Protein AF-A0ABD5DW85-F1 (afdb_monomer_lite)

Radius of gyration: 13.87 Å; chains: 1; bounding box: 32×20×38 Å

Sequence (88 aa):
QTACWSYLIRYAIEEIPGMTAGFAANYLTATMVCFFIGRFTGTWLIRRFAPHNVLAIYAFIAMLLCVLSAFSGGHVGLLALTLCSAFM

InterPro domains:
  IPR036259 MFS transporter superfamily [G3DSA:1.20.1250.20] (1-88)
  IPR036259 MFS transporter superfamily [SSF103473] (4-86)
  IPR050375 Major Facilitator Superfamily TsgA-like [PTHR43702] (1-88)

Secondary structure (DSSP, 8-state):
-HHHHHHHHHHHHHHSTT--HHHHHHHHHHHHHHHHHHHHHHHHHHHHS-HHHHHHHHHHHHHHHHHHHHHH-HHHHHHHHHHHTTT-

Structure (mmCIF, N/CA/C/O backbone):
data_AF-A0ABD5DW85-F1
#
_entry.id   AF-A0ABD5DW85-F1
#
loop_
_atom_site.group_PDB
_atom_site.id
_atom_site.type_symbol
_atom_site.label_atom_id
_atom_site.label_alt_id
_atom_site.label_comp_id
_atom_site.label_asym_id
_atom_site.label_entity_id
_atom_site.label_seq_id
_atom_site.pdbx_PDB_ins_code
_atom_site.Cartn_x
_atom_site.Cartn_y
_atom_site.Cartn_z
_atom_site.occupancy
_atom_site.B_iso_or_equiv
_atom_site.auth_seq_id
_atom_site.auth_comp_id
_atom_site.auth_asym_id
_atom_site.auth_atom_id
_atom_site.pdbx_PDB_model_num
ATOM 1 N N . GLN A 1 1 ? 2.000 -8.614 4.859 1.00 63.09 1 GLN A N 1
ATOM 2 C CA . GLN A 1 1 ? 3.146 -7.676 4.873 1.00 63.09 1 GLN A CA 1
ATOM 3 C C . GLN A 1 1 ? 4.423 -8.283 4.282 1.00 63.09 1 GLN A C 1
ATOM 5 O O . GLN A 1 1 ? 4.853 -7.804 3.242 1.00 63.09 1 GLN A O 1
ATOM 10 N N . THR A 1 2 ? 4.991 -9.361 4.847 1.00 77.44 2 THR A N 1
ATOM 11 C CA . THR A 1 2 ? 6.224 -10.002 4.326 1.00 77.44 2 THR A CA 1
ATOM 12 C C . THR A 1 2 ? 6.114 -10.431 2.863 1.00 77.44 2 THR A C 1
ATOM 14 O O . THR A 1 2 ? 6.955 -10.048 2.064 1.00 77.44 2 THR A O 1
ATOM 17 N N . ALA A 1 3 ? 5.042 -11.133 2.482 1.00 80.56 3 ALA A N 1
ATOM 18 C CA . ALA A 1 3 ? 4.835 -11.547 1.092 1.00 80.56 3 ALA A CA 1
ATOM 19 C C . ALA A 1 3 ? 4.772 -10.354 0.115 1.00 80.56 3 ALA A C 1
ATOM 21 O O . ALA A 1 3 ? 5.483 -10.348 -0.884 1.00 80.56 3 ALA A O 1
ATOM 22 N N . CYS A 1 4 ? 3.985 -9.316 0.423 1.00 78.38 4 CYS A N 1
ATOM 23 C CA . CYS A 1 4 ? 3.855 -8.134 -0.435 1.00 78.38 4 CYS A CA 1
ATOM 24 C C . CYS A 1 4 ? 5.203 -7.438 -0.653 1.00 78.38 4 CYS A C 1
ATOM 26 O O . CYS A 1 4 ? 5.542 -7.109 -1.783 1.00 78.38 4 CYS A O 1
ATOM 28 N N . TRP A 1 5 ? 5.999 -7.259 0.403 1.00 81.12 5 TRP A N 1
ATOM 29 C CA . TRP A 1 5 ? 7.300 -6.594 0.300 1.00 81.12 5 TRP A CA 1
ATOM 30 C C . TRP A 1 5 ? 8.347 -7.453 -0.403 1.00 81.12 5 TRP A C 1
ATOM 32 O O . TRP A 1 5 ? 9.108 -6.937 -1.218 1.00 81.12 5 TRP A O 1
ATOM 42 N N . SER A 1 6 ? 8.355 -8.764 -0.148 1.00 82.75 6 SER A N 1
ATOM 43 C CA . SER A 1 6 ? 9.252 -9.697 -0.836 1.00 82.75 6 SER A CA 1
ATOM 44 C C . SER A 1 6 ? 8.976 -9.767 -2.339 1.00 82.75 6 SER A C 1
ATOM 46 O O . SER A 1 6 ? 9.915 -9.889 -3.124 1.00 82.75 6 SER A O 1
ATOM 48 N N . TYR A 1 7 ? 7.709 -9.672 -2.753 1.00 82.88 7 TYR A N 1
ATOM 49 C CA . TYR A 1 7 ? 7.331 -9.742 -4.165 1.00 82.88 7 TYR A CA 1
ATOM 50 C C . TYR A 1 7 ? 7.303 -8.388 -4.880 1.00 82.88 7 TYR A C 1
ATOM 52 O O . TYR A 1 7 ? 7.382 -8.384 -6.100 1.00 82.88 7 TYR A O 1
ATOM 60 N N . LEU A 1 8 ? 7.272 -7.250 -4.179 1.00 83.44 8 LEU A N 1
ATOM 61 C CA . LEU A 1 8 ? 7.162 -5.923 -4.805 1.00 83.44 8 LEU A CA 1
ATOM 62 C C . LEU A 1 8 ? 8.295 -5.622 -5.790 1.00 83.44 8 LEU A C 1
ATOM 64 O O . LEU A 1 8 ? 8.033 -5.155 -6.892 1.00 83.44 8 LEU A O 1
ATOM 68 N N . ILE A 1 9 ? 9.549 -5.901 -5.419 1.00 83.12 9 ILE A N 1
ATOM 69 C CA . ILE A 1 9 ? 10.696 -5.654 -6.311 1.00 83.12 9 ILE A CA 1
ATOM 70 C C . ILE A 1 9 ? 10.653 -6.597 -7.519 1.00 83.12 9 ILE A C 1
ATOM 72 O O . ILE A 1 9 ? 10.953 -6.178 -8.632 1.00 83.12 9 ILE A O 1
ATOM 76 N N . ARG A 1 10 ? 10.254 -7.858 -7.313 1.00 83.88 10 ARG A N 1
ATOM 77 C CA . ARG A 1 10 ? 10.131 -8.843 -8.399 1.00 83.88 10 ARG A CA 1
ATOM 78 C C . ARG A 1 10 ? 9.034 -8.432 -9.377 1.00 83.88 10 ARG A C 1
ATOM 80 O O . ARG A 1 10 ? 9.301 -8.332 -10.565 1.00 83.88 10 ARG A O 1
ATOM 87 N N . TYR A 1 11 ? 7.866 -8.078 -8.848 1.00 82.25 11 TYR A N 1
ATOM 88 C CA . TYR A 1 11 ? 6.739 -7.546 -9.604 1.00 82.25 11 TYR A CA 1
ATOM 89 C C . TYR A 1 11 ? 7.138 -6.286 -10.384 1.00 82.25 11 TYR A C 1
ATOM 91 O O . TYR A 1 11 ? 6.890 -6.190 -11.574 1.00 82.25 11 TYR A O 1
ATOM 99 N N . ALA A 1 12 ? 7.833 -5.339 -9.749 1.00 83.00 12 ALA A N 1
ATOM 100 C CA . ALA A 1 12 ? 8.320 -4.127 -10.405 1.00 83.00 12 ALA A CA 1
ATOM 101 C C . ALA A 1 12 ? 9.232 -4.410 -11.611 1.00 83.00 12 ALA A C 1
ATOM 103 O O . ALA A 1 12 ? 9.127 -3.722 -12.619 1.00 83.00 12 ALA A O 1
ATOM 104 N N . ILE A 1 13 ? 10.139 -5.383 -11.499 1.00 83.31 13 ILE A N 1
ATOM 105 C CA . ILE A 1 13 ? 11.110 -5.716 -12.554 1.00 83.31 13 ILE A CA 1
ATOM 106 C C . ILE A 1 13 ? 10.458 -6.511 -13.690 1.00 83.31 13 ILE A C 1
ATOM 108 O O . ILE A 1 13 ? 10.793 -6.300 -14.851 1.00 83.31 13 ILE A O 1
ATOM 112 N N . GLU A 1 14 ? 9.559 -7.434 -13.357 1.00 82.31 14 GLU A N 1
ATOM 113 C CA . GLU A 1 14 ? 8.917 -8.330 -14.325 1.00 82.31 14 GLU A CA 1
ATOM 114 C C . GLU A 1 14 ? 7.809 -7.624 -15.113 1.00 82.31 14 GLU A C 1
ATOM 116 O O . GLU A 1 14 ? 7.670 -7.822 -16.316 1.00 82.31 14 GLU A O 1
ATOM 121 N N . GLU A 1 15 ? 7.076 -6.734 -14.448 1.00 79.12 15 GLU A N 1
ATOM 122 C CA . GLU A 1 15 ? 5.884 -6.102 -15.002 1.00 79.12 15 GLU A CA 1
ATOM 123 C C . GLU A 1 15 ? 6.178 -4.776 -15.734 1.00 79.12 15 GLU A C 1
ATOM 125 O O . GLU A 1 15 ? 5.387 -4.326 -16.566 1.00 79.12 15 GLU A O 1
ATOM 130 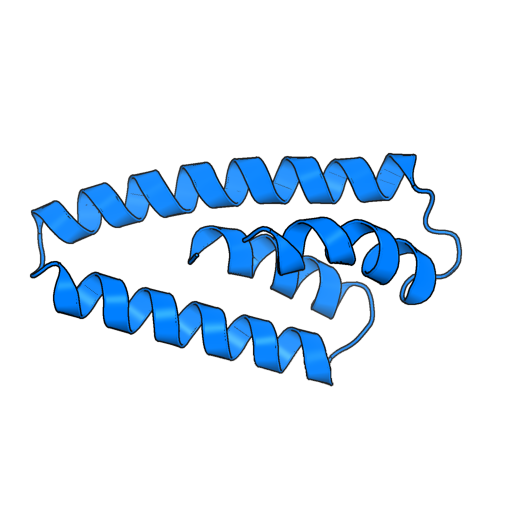N N . ILE A 1 16 ? 7.308 -4.116 -15.438 1.00 77.94 16 ILE A N 1
ATOM 131 C CA . ILE A 1 16 ? 7.696 -2.834 -16.048 1.00 77.94 16 ILE A CA 1
ATOM 132 C C . ILE A 1 16 ? 9.014 -3.012 -16.823 1.00 77.94 16 ILE A C 1
ATOM 134 O O . ILE A 1 16 ? 10.088 -3.096 -16.215 1.00 77.94 16 ILE A O 1
ATOM 138 N N . PRO A 1 17 ? 8.982 -3.017 -18.169 1.00 73.75 17 PRO A N 1
ATOM 139 C CA . PRO A 1 17 ? 10.185 -3.193 -18.973 1.00 73.75 17 PRO A CA 1
ATOM 140 C C . PRO A 1 17 ? 11.150 -2.015 -18.776 1.00 73.75 17 PRO A C 1
ATOM 142 O O . PRO A 1 17 ? 10.792 -0.856 -18.972 1.00 73.75 17 PRO A O 1
ATOM 145 N N . GLY A 1 18 ? 12.394 -2.314 -18.385 1.00 74.06 18 GLY A N 1
ATOM 146 C CA . GLY A 1 18 ? 13.436 -1.312 -18.114 1.00 74.06 18 GLY A CA 1
ATOM 147 C C . GLY A 1 18 ? 13.499 -0.813 -16.664 1.00 74.06 18 GLY A C 1
ATOM 148 O O . GLY A 1 18 ? 14.331 0.037 -16.344 1.00 74.06 18 GLY A O 1
ATOM 149 N N . MET A 1 19 ? 12.664 -1.348 -15.769 1.00 78.25 19 MET A N 1
ATOM 150 C CA . MET A 1 19 ? 12.699 -1.029 -14.343 1.00 78.25 19 MET A CA 1
ATOM 151 C C . MET A 1 19 ? 13.971 -1.586 -13.688 1.00 78.25 19 MET A C 1
ATOM 153 O O . MET A 1 19 ? 14.237 -2.787 -13.715 1.00 78.25 19 MET A O 1
ATOM 157 N N . THR A 1 20 ? 14.761 -0.720 -13.055 1.00 84.00 20 THR A N 1
ATOM 158 C CA . THR A 1 20 ? 15.946 -1.147 -12.298 1.00 84.00 20 THR A CA 1
ATOM 159 C C . THR A 1 20 ? 15.584 -1.479 -10.853 1.00 84.00 20 THR A C 1
ATOM 161 O O . THR A 1 20 ? 14.693 -0.863 -10.263 1.00 84.00 20 THR A O 1
ATOM 164 N N . ALA A 1 21 ? 16.328 -2.401 -10.235 1.00 78.75 21 ALA A N 1
ATOM 165 C CA . ALA A 1 21 ? 16.157 -2.727 -8.817 1.00 78.75 21 ALA A CA 1
ATOM 166 C C . ALA A 1 21 ? 16.309 -1.491 -7.904 1.00 78.75 21 ALA A C 1
ATOM 168 O O . ALA A 1 21 ? 15.600 -1.369 -6.907 1.00 78.75 21 ALA A O 1
ATOM 169 N N . GLY A 1 22 ? 17.182 -0.545 -8.275 1.00 82.44 22 GLY A N 1
ATOM 170 C CA . GLY A 1 22 ? 17.352 0.719 -7.553 1.00 82.44 22 GLY A CA 1
ATOM 171 C C . GLY A 1 22 ? 16.103 1.602 -7.591 1.00 82.44 22 GLY A C 1
ATOM 172 O O . GLY A 1 22 ? 15.703 2.145 -6.566 1.00 82.44 22 GLY A O 1
ATOM 173 N N . PHE A 1 23 ? 15.429 1.701 -8.741 1.00 81.81 23 PHE A N 1
ATOM 174 C CA . PHE A 1 23 ? 14.176 2.453 -8.837 1.00 81.81 23 PHE A CA 1
ATOM 175 C C . PHE A 1 23 ? 13.011 1.725 -8.148 1.00 81.81 23 PHE A C 1
ATOM 177 O O . PHE A 1 23 ? 12.201 2.358 -7.473 1.00 81.81 23 PHE A O 1
ATOM 184 N N . ALA A 1 24 ? 12.963 0.391 -8.220 1.00 82.19 24 ALA A N 1
ATOM 185 C CA . ALA A 1 24 ? 11.995 -0.417 -7.474 1.00 82.19 24 ALA A CA 1
ATOM 186 C C . ALA A 1 24 ? 12.140 -0.254 -5.946 1.00 82.19 24 ALA A C 1
ATOM 188 O O . ALA A 1 24 ? 11.139 -0.248 -5.226 1.00 82.19 24 ALA A O 1
ATOM 189 N N . ALA A 1 25 ? 13.360 -0.042 -5.438 1.00 85.50 25 ALA A N 1
ATOM 190 C CA . ALA A 1 25 ? 13.592 0.239 -4.021 1.00 85.50 25 ALA A CA 1
ATOM 191 C C . ALA A 1 25 ? 12.919 1.545 -3.554 1.00 85.50 25 ALA A C 1
ATOM 193 O O . ALA A 1 25 ? 12.455 1.612 -2.417 1.00 85.50 25 ALA A O 1
ATOM 194 N N . ASN A 1 26 ? 12.770 2.552 -4.425 1.00 87.25 26 ASN A N 1
ATOM 195 C CA . ASN A 1 26 ? 12.019 3.768 -4.087 1.00 87.25 26 ASN A CA 1
ATOM 196 C C . ASN A 1 26 ? 10.536 3.471 -3.825 1.00 87.25 26 ASN A C 1
ATOM 198 O O . ASN A 1 26 ? 9.954 4.038 -2.901 1.00 87.25 26 ASN A O 1
ATOM 202 N N . TYR A 1 27 ? 9.932 2.544 -4.577 1.00 84.94 27 TYR A N 1
ATOM 203 C CA . TYR A 1 27 ? 8.563 2.089 -4.311 1.00 84.94 27 TYR A CA 1
ATOM 204 C C . TYR A 1 27 ? 8.469 1.318 -2.999 1.00 84.94 27 TYR A C 1
ATOM 206 O O . TYR A 1 27 ? 7.497 1.483 -2.265 1.00 84.94 27 TYR A O 1
ATOM 214 N 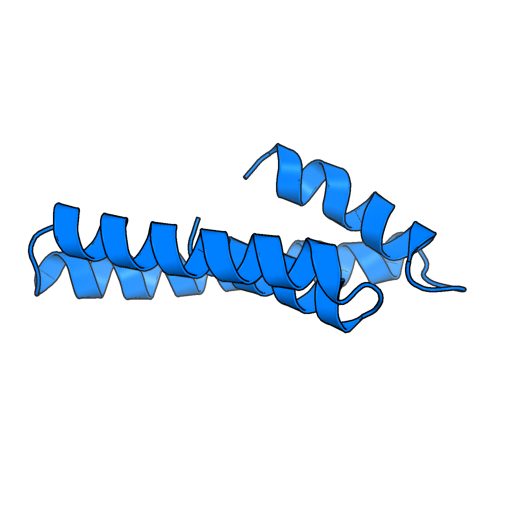N . LEU A 1 28 ? 9.490 0.526 -2.664 1.00 85.62 28 LEU A N 1
ATOM 215 C CA . LEU A 1 28 ? 9.553 -0.145 -1.370 1.00 85.62 28 LEU A CA 1
ATOM 216 C C . LEU A 1 28 ? 9.605 0.877 -0.221 1.00 85.62 28 LEU A C 1
ATOM 218 O O . LEU A 1 28 ? 8.829 0.771 0.726 1.00 85.62 28 LEU A O 1
ATOM 222 N N . THR A 1 29 ? 10.422 1.925 -0.333 1.00 87.69 29 THR A N 1
ATOM 223 C CA . THR A 1 29 ? 10.429 3.043 0.627 1.00 87.69 29 THR A CA 1
ATOM 224 C C . THR A 1 29 ? 9.066 3.735 0.707 1.00 87.69 29 THR A C 1
ATOM 226 O O . THR A 1 29 ? 8.581 4.011 1.806 1.00 87.69 29 THR A O 1
ATOM 229 N N . ALA A 1 30 ? 8.397 3.951 -0.431 1.00 87.94 30 ALA A N 1
ATOM 230 C CA . ALA A 1 30 ? 7.048 4.513 -0.464 1.00 87.94 30 ALA A CA 1
ATOM 231 C C . ALA A 1 30 ? 6.036 3.635 0.293 1.00 87.94 30 ALA A C 1
ATOM 233 O O . ALA A 1 30 ? 5.213 4.173 1.031 1.00 87.94 30 ALA A O 1
ATOM 234 N N . THR A 1 31 ? 6.136 2.299 0.211 1.00 86.12 31 THR A N 1
ATOM 235 C CA . THR A 1 31 ? 5.278 1.395 1.010 1.00 86.12 31 THR A CA 1
ATOM 236 C C . THR A 1 31 ? 5.443 1.607 2.510 1.00 86.12 31 THR A C 1
ATOM 238 O O . THR A 1 31 ? 4.467 1.536 3.252 1.00 86.12 31 THR A O 1
ATOM 241 N N . MET A 1 32 ? 6.657 1.935 2.952 1.00 87.00 32 MET A N 1
ATOM 242 C CA . MET A 1 32 ? 6.970 2.192 4.355 1.00 87.00 32 MET A CA 1
ATOM 243 C C . MET A 1 32 ? 6.346 3.499 4.850 1.00 87.00 32 MET A C 1
ATOM 245 O O . MET A 1 32 ? 5.796 3.555 5.951 1.00 87.00 32 MET A O 1
ATOM 249 N N . VAL A 1 33 ? 6.363 4.535 4.008 1.00 89.69 33 VAL A N 1
ATOM 250 C CA . VAL A 1 33 ? 5.669 5.805 4.268 1.00 89.69 33 VAL A CA 1
ATOM 251 C C . VAL A 1 33 ? 4.153 5.592 4.299 1.00 89.69 33 VAL A C 1
ATOM 253 O O . VAL A 1 33 ? 3.492 6.027 5.242 1.00 89.69 33 VAL A O 1
ATOM 256 N N . CYS A 1 34 ? 3.604 4.868 3.320 1.00 87.75 34 CYS A N 1
ATOM 257 C CA . CYS A 1 34 ? 2.189 4.496 3.270 1.00 87.75 34 CYS A CA 1
ATOM 258 C C . CYS A 1 34 ? 1.752 3.736 4.528 1.00 87.75 34 CYS A C 1
ATOM 260 O O . CYS A 1 34 ? 0.729 4.083 5.114 1.00 87.75 34 CYS A O 1
ATOM 262 N N . PHE A 1 35 ? 2.548 2.771 4.993 1.00 86.81 35 PHE A N 1
ATOM 263 C CA . PHE A 1 35 ? 2.289 2.032 6.231 1.00 86.81 35 PHE A CA 1
ATOM 264 C C . PHE A 1 35 ? 2.245 2.956 7.454 1.00 86.81 35 PHE A C 1
ATOM 266 O O . PHE A 1 35 ? 1.344 2.854 8.286 1.00 86.81 35 PHE A O 1
ATOM 273 N N . PHE A 1 36 ? 3.171 3.914 7.555 1.00 88.75 36 PHE A N 1
ATOM 274 C CA . PHE A 1 36 ? 3.171 4.889 8.649 1.00 88.75 36 PHE A CA 1
ATOM 275 C C . PHE A 1 36 ? 1.916 5.769 8.654 1.00 88.75 36 PHE A C 1
ATOM 277 O O . PHE A 1 36 ? 1.288 5.949 9.701 1.00 88.75 36 PHE A O 1
ATOM 284 N N . ILE A 1 37 ? 1.521 6.284 7.486 1.00 90.25 37 ILE A N 1
ATOM 285 C CA . ILE A 1 37 ? 0.310 7.104 7.325 1.00 90.25 37 ILE A CA 1
ATOM 286 C C . ILE A 1 37 ? -0.939 6.281 7.662 1.00 90.25 37 ILE A C 1
ATOM 288 O O . ILE A 1 37 ? -1.805 6.726 8.422 1.00 90.25 37 ILE A O 1
ATOM 292 N N . GLY A 1 38 ? -1.014 5.060 7.140 1.00 86.38 38 GLY A N 1
ATOM 293 C CA . GLY A 1 38 ? -2.087 4.108 7.398 1.00 86.38 38 GLY A CA 1
ATOM 294 C C . GLY A 1 38 ? -2.255 3.783 8.878 1.00 86.38 38 GLY A C 1
ATOM 295 O O . GLY A 1 38 ? -3.361 3.806 9.418 1.00 86.38 38 GLY A O 1
ATOM 296 N N . ARG A 1 39 ? -1.139 3.588 9.583 1.00 86.31 39 ARG A N 1
ATOM 297 C CA . ARG A 1 39 ? -1.134 3.316 11.021 1.00 86.31 39 ARG A CA 1
ATOM 298 C C . ARG A 1 39 ? -1.534 4.531 11.852 1.00 86.31 39 ARG A C 1
ATOM 300 O O . ARG A 1 39 ? -2.267 4.383 12.831 1.00 86.31 39 ARG A O 1
ATOM 307 N N . PHE A 1 40 ? -1.090 5.730 11.477 1.00 89.38 40 PHE A N 1
ATOM 308 C CA . PHE A 1 40 ? -1.465 6.961 12.176 1.00 89.38 40 PHE A CA 1
ATOM 309 C C . PHE A 1 40 ? -2.966 7.245 12.037 1.00 89.38 40 PHE A C 1
ATOM 311 O O . PHE A 1 40 ? -3.660 7.457 13.034 1.00 89.38 40 PHE A O 1
ATOM 318 N N . THR A 1 41 ? -3.484 7.159 10.810 1.00 88.12 41 THR A N 1
ATOM 319 C CA . THR A 1 41 ? -4.919 7.303 10.521 1.00 88.12 41 THR A CA 1
ATOM 320 C C . THR A 1 41 ? -5.745 6.211 11.199 1.00 88.12 41 THR A C 1
ATOM 322 O O . THR A 1 41 ? -6.745 6.524 11.844 1.00 88.12 41 THR A O 1
ATOM 325 N N . GLY A 1 42 ? -5.289 4.956 11.166 1.00 86.81 42 GLY A N 1
ATOM 326 C CA . GLY A 1 42 ? -5.955 3.831 11.826 1.00 86.81 42 GLY A CA 1
ATOM 327 C C . GLY A 1 42 ? -6.022 3.992 13.346 1.00 86.81 42 GLY A C 1
ATOM 328 O O . GLY A 1 42 ? -7.075 3.785 13.942 1.00 86.81 42 GLY A O 1
ATOM 329 N N . THR A 1 43 ? -4.941 4.451 13.983 1.00 88.25 43 THR A N 1
ATOM 330 C CA . THR A 1 43 ? -4.912 4.701 15.437 1.00 88.25 43 THR A CA 1
ATOM 331 C C . THR A 1 43 ? -5.880 5.818 15.832 1.00 88.25 43 THR A C 1
ATOM 333 O O . THR A 1 43 ? -6.599 5.703 16.827 1.00 88.25 43 THR A O 1
ATOM 336 N N . TRP A 1 44 ? -5.948 6.887 15.033 1.00 88.81 44 TRP A N 1
ATOM 337 C CA . TRP A 1 44 ? -6.932 7.952 15.225 1.00 88.81 44 TRP A CA 1
ATOM 338 C C . TRP A 1 44 ? -8.370 7.436 15.060 1.00 88.81 44 TRP A C 1
ATOM 340 O O . TRP A 1 44 ? -9.244 7.781 15.856 1.00 88.81 44 TRP A O 1
ATOM 350 N N . LEU A 1 45 ? -8.610 6.551 14.089 1.00 87.12 45 LEU A N 1
ATOM 351 C CA . LEU A 1 45 ? -9.929 5.982 13.818 1.00 87.12 45 LEU A CA 1
ATOM 352 C C . LEU A 1 45 ? -10.392 5.021 14.925 1.00 87.12 45 LEU A C 1
ATOM 354 O O . LEU A 1 45 ? -11.547 5.088 15.342 1.00 87.12 45 LEU A O 1
ATOM 358 N N . ILE A 1 46 ? -9.488 4.201 15.473 1.00 90.00 46 ILE A N 1
ATOM 359 C CA . ILE A 1 46 ? -9.752 3.313 16.625 1.00 90.00 46 ILE A CA 1
ATOM 360 C C . ILE A 1 46 ? -10.107 4.118 17.883 1.00 90.00 46 ILE A C 1
ATOM 362 O O . ILE A 1 46 ? -10.871 3.654 18.726 1.00 90.00 46 ILE A O 1
ATOM 366 N N . ARG A 1 47 ? -9.611 5.356 18.014 1.00 88.62 47 ARG A N 1
ATOM 367 C CA . ARG A 1 47 ? -10.011 6.244 19.117 1.00 88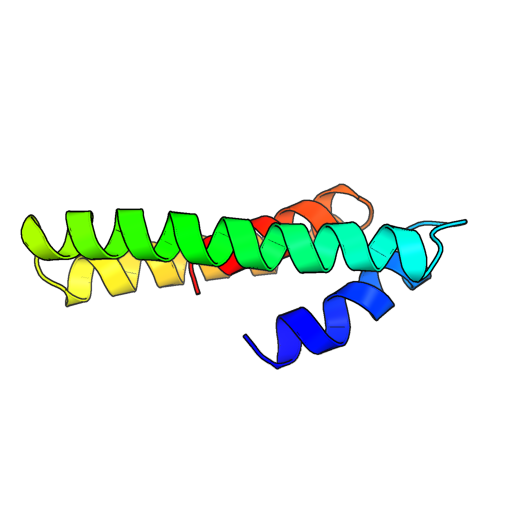.62 47 ARG A CA 1
ATOM 368 C C . ARG A 1 47 ? -11.474 6.691 19.007 1.00 88.62 47 ARG A C 1
ATOM 370 O O . ARG A 1 47 ? -12.072 7.042 20.023 1.00 88.62 47 ARG A O 1
ATOM 377 N N . ARG A 1 48 ? -12.047 6.717 17.797 1.00 88.19 48 ARG A N 1
ATOM 378 C CA . ARG A 1 48 ? -13.414 7.204 17.547 1.00 88.19 48 ARG A CA 1
ATOM 379 C C . ARG A 1 48 ? -14.440 6.090 17.337 1.00 88.19 48 ARG A C 1
ATOM 381 O O . ARG A 1 48 ? -15.601 6.293 17.683 1.00 88.19 48 ARG A O 1
ATOM 388 N N . PHE A 1 49 ? -14.023 4.947 16.800 1.00 90.31 49 PHE A N 1
ATOM 389 C CA . PHE A 1 49 ? -14.882 3.819 16.438 1.00 90.31 49 PHE A CA 1
ATOM 390 C C . PHE A 1 49 ? -14.415 2.515 17.082 1.00 90.31 49 PHE A C 1
ATOM 392 O O . PHE A 1 49 ? -13.261 2.374 17.475 1.00 90.31 49 PHE A O 1
ATOM 399 N N . ALA A 1 50 ? -15.313 1.531 17.156 1.00 90.31 50 ALA A N 1
ATOM 400 C CA . ALA A 1 50 ? -14.967 0.223 17.689 1.00 90.31 50 ALA A CA 1
ATOM 401 C C . ALA A 1 50 ? -13.843 -0.438 16.852 1.00 90.31 50 ALA A C 1
ATOM 403 O O . ALA A 1 50 ? -13.941 -0.457 15.619 1.00 90.31 50 ALA A O 1
ATOM 404 N N . PRO A 1 51 ? -12.809 -1.027 17.489 1.00 86.44 51 PRO A N 1
ATOM 405 C CA . PRO A 1 51 ? -11.629 -1.550 16.795 1.00 86.44 51 PRO A CA 1
ATOM 406 C C . PRO A 1 51 ? -11.949 -2.575 15.700 1.00 86.44 51 PRO A C 1
ATOM 408 O O . PRO A 1 51 ? -11.312 -2.580 14.652 1.00 86.44 51 PRO A O 1
ATOM 411 N N . HIS A 1 52 ? -12.965 -3.416 15.918 1.00 89.06 52 HIS A N 1
ATOM 412 C CA . HIS A 1 52 ? -13.364 -4.457 14.969 1.00 89.06 52 HIS A CA 1
ATOM 413 C C . HIS A 1 52 ? -13.919 -3.886 13.654 1.00 89.06 52 HIS A C 1
ATOM 415 O O . HIS A 1 52 ? -13.661 -4.452 12.597 1.00 89.06 52 HIS A O 1
ATOM 421 N N . ASN A 1 53 ? -14.622 -2.748 13.695 1.00 88.00 53 ASN A N 1
ATOM 422 C CA . ASN A 1 53 ? -15.154 -2.106 12.491 1.00 88.00 53 ASN A CA 1
ATOM 423 C C . ASN A 1 53 ? -14.035 -1.474 11.665 1.00 88.00 53 ASN A C 1
ATOM 425 O O . ASN A 1 53 ? -14.013 -1.608 10.444 1.00 88.00 53 ASN A O 1
ATOM 429 N N . VAL A 1 54 ? -13.076 -0.828 12.334 1.00 87.12 54 VAL A N 1
ATOM 430 C CA . VAL A 1 54 ? -11.902 -0.249 11.668 1.00 87.12 54 VAL A CA 1
ATOM 431 C C . VAL A 1 54 ? -11.081 -1.345 10.994 1.00 87.12 54 VAL A C 1
ATOM 433 O O . VAL A 1 54 ? -10.740 -1.215 9.821 1.00 87.12 54 VAL A O 1
ATOM 436 N N . LEU A 1 55 ? -10.833 -2.450 11.705 1.00 88.25 55 LEU A N 1
ATOM 437 C CA . LEU A 1 55 ? -10.087 -3.586 11.172 1.00 88.25 55 LEU A CA 1
ATOM 438 C C . LEU A 1 55 ? -10.806 -4.233 9.978 1.00 88.25 55 LEU A C 1
ATOM 440 O O . LEU A 1 55 ? -10.163 -4.531 8.976 1.00 88.25 55 LEU A O 1
ATOM 444 N N . ALA A 1 56 ? -12.130 -4.404 10.052 1.00 87.88 56 ALA A N 1
ATOM 445 C CA . ALA A 1 56 ? -12.923 -4.976 8.964 1.00 87.88 56 ALA A CA 1
ATOM 446 C C . ALA A 1 56 ? -12.895 -4.102 7.700 1.00 87.88 56 ALA A C 1
ATOM 448 O O . ALA A 1 56 ? -12.702 -4.619 6.601 1.00 87.88 56 ALA A O 1
ATOM 449 N N . ILE A 1 57 ? -13.031 -2.780 7.849 1.00 89.00 57 ILE A N 1
ATOM 450 C CA . ILE A 1 57 ? -12.973 -1.836 6.723 1.00 89.00 57 ILE A CA 1
ATOM 451 C C . ILE A 1 57 ? -11.575 -1.832 6.097 1.00 89.00 57 ILE A C 1
ATOM 453 O O . ILE A 1 57 ? -11.455 -1.934 4.878 1.00 89.00 57 ILE A O 1
ATOM 457 N N . TYR A 1 58 ? -10.519 -1.765 6.912 1.00 87.06 58 TYR A N 1
ATOM 458 C CA . TYR A 1 58 ? -9.136 -1.792 6.424 1.00 87.06 58 TYR A CA 1
A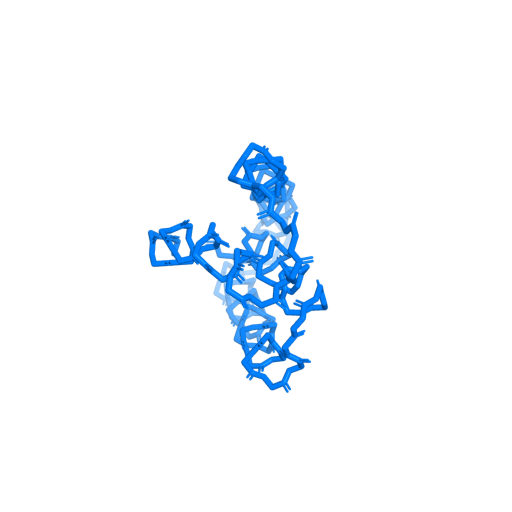TOM 459 C C . TYR A 1 58 ? -8.825 -3.102 5.690 1.00 87.06 58 TYR A C 1
ATOM 461 O O . TYR A 1 58 ? -8.290 -3.070 4.583 1.00 87.06 58 TYR A O 1
ATOM 469 N N . ALA A 1 59 ? -9.239 -4.244 6.245 1.00 85.69 59 ALA A N 1
ATOM 470 C CA . ALA A 1 59 ? -9.069 -5.547 5.608 1.00 85.69 59 ALA A CA 1
ATOM 471 C C . ALA A 1 59 ? -9.821 -5.646 4.270 1.00 85.69 59 ALA A C 1
ATOM 473 O O . ALA A 1 59 ? -9.286 -6.185 3.300 1.00 85.69 59 ALA A O 1
ATOM 474 N N . PHE A 1 60 ? -11.037 -5.101 4.191 1.00 89.81 60 PHE A N 1
ATOM 475 C CA . PHE A 1 60 ? -11.826 -5.094 2.959 1.00 89.81 60 PHE A CA 1
ATOM 476 C C . PHE A 1 60 ? -11.194 -4.215 1.871 1.00 89.81 60 PHE A C 1
ATOM 478 O O . PHE A 1 60 ? -11.092 -4.631 0.716 1.00 89.81 60 PHE A O 1
ATOM 485 N N . ILE A 1 61 ? -10.705 -3.027 2.240 1.00 88.56 61 ILE A N 1
ATOM 486 C CA . ILE A 1 61 ? -9.982 -2.138 1.322 1.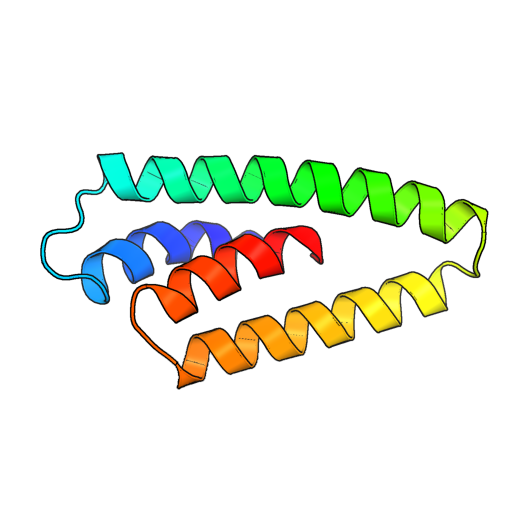00 88.56 61 ILE A CA 1
ATOM 487 C C . ILE A 1 61 ? -8.697 -2.820 0.833 1.00 88.56 61 ILE A C 1
ATOM 489 O O . ILE A 1 61 ? -8.468 -2.891 -0.372 1.00 88.56 61 ILE A O 1
ATOM 493 N N . ALA A 1 62 ? -7.894 -3.390 1.737 1.00 86.31 62 ALA A N 1
ATOM 494 C CA . ALA A 1 62 ? -6.672 -4.111 1.378 1.00 86.31 62 ALA A CA 1
ATOM 495 C C . ALA A 1 62 ? -6.948 -5.274 0.407 1.00 86.31 62 ALA A C 1
ATOM 497 O O . ALA A 1 62 ? -6.232 -5.442 -0.581 1.00 86.31 62 ALA A O 1
ATOM 498 N N . MET A 1 63 ? -8.022 -6.037 0.637 1.00 88.19 63 MET A N 1
ATOM 499 C CA . MET A 1 63 ? -8.454 -7.110 -0.262 1.00 88.19 63 MET A CA 1
ATOM 500 C C . MET A 1 63 ? -8.763 -6.577 -1.666 1.00 88.19 63 MET A C 1
ATOM 502 O O . MET A 1 63 ? -8.245 -7.117 -2.642 1.00 88.19 63 MET A O 1
ATOM 506 N N . LEU A 1 64 ? -9.550 -5.502 -1.779 1.00 88.12 64 LEU A N 1
ATOM 507 C CA . LEU A 1 64 ? -9.883 -4.893 -3.071 1.00 88.12 64 LEU A CA 1
ATOM 508 C C . LEU A 1 64 ? -8.638 -4.404 -3.813 1.00 88.12 64 LEU A C 1
ATOM 510 O O . LEU A 1 64 ? -8.500 -4.682 -5.001 1.00 88.12 64 LEU A O 1
ATOM 514 N N . LEU A 1 65 ? -7.706 -3.731 -3.131 1.00 83.31 65 LEU A N 1
ATOM 515 C CA . LEU A 1 65 ? -6.458 -3.290 -3.759 1.00 83.31 65 LEU A CA 1
ATOM 516 C C . LEU A 1 65 ? -5.583 -4.465 -4.213 1.00 83.31 65 LEU A C 1
ATOM 518 O O . LEU A 1 65 ? -4.996 -4.395 -5.292 1.00 83.31 65 LEU A O 1
ATOM 522 N N . CYS A 1 66 ? -5.513 -5.553 -3.442 1.00 83.69 66 CYS A N 1
ATOM 523 C CA . CYS A 1 66 ? -4.809 -6.766 -3.866 1.00 83.69 66 CYS A CA 1
ATOM 524 C C . CYS A 1 66 ? -5.446 -7.396 -5.110 1.00 83.69 66 CYS A C 1
ATOM 526 O O . CYS A 1 66 ? -4.728 -7.775 -6.032 1.00 83.69 66 CYS A O 1
ATOM 528 N N . VAL A 1 67 ? -6.778 -7.473 -5.165 1.00 85.94 67 VAL A N 1
ATOM 529 C CA . VAL A 1 67 ? -7.499 -7.985 -6.340 1.00 85.94 67 VAL A CA 1
ATOM 530 C C . VAL A 1 67 ? -7.255 -7.083 -7.551 1.00 85.94 67 VAL A C 1
ATOM 532 O O . VAL A 1 67 ? -6.888 -7.575 -8.613 1.00 85.94 67 VAL A O 1
ATOM 535 N N . LEU A 1 68 ? -7.366 -5.762 -7.395 1.00 83.12 68 LEU A N 1
ATOM 536 C CA . LEU A 1 68 ? -7.073 -4.805 -8.466 1.00 83.12 68 LEU A CA 1
ATOM 537 C C . LEU A 1 68 ? -5.631 -4.922 -8.967 1.00 83.12 68 LEU A C 1
ATOM 539 O O . LEU A 1 68 ? -5.404 -4.884 -10.175 1.00 83.12 68 LEU A O 1
ATOM 543 N N . SER A 1 69 ? -4.665 -5.124 -8.067 1.00 81.50 69 SER A N 1
ATOM 544 C CA . SER A 1 69 ? -3.278 -5.375 -8.459 1.00 81.50 69 SER A CA 1
ATOM 545 C C . SER A 1 69 ? -3.124 -6.652 -9.276 1.00 81.50 69 SER A C 1
ATOM 547 O O . SER A 1 69 ? -2.315 -6.664 -10.197 1.00 81.50 69 SER A O 1
ATOM 549 N N . ALA A 1 70 ? -3.861 -7.713 -8.944 1.00 79.88 70 ALA A N 1
ATOM 550 C CA . ALA A 1 70 ? -3.781 -8.980 -9.662 1.00 79.88 70 ALA A CA 1
ATOM 551 C C . ALA A 1 70 ? -4.366 -8.891 -11.083 1.00 79.88 70 ALA A C 1
ATOM 553 O O . ALA A 1 70 ? -3.903 -9.600 -11.970 1.00 79.88 70 ALA A O 1
ATOM 554 N N . PHE A 1 71 ? -5.365 -8.027 -11.305 1.00 79.94 71 PHE A N 1
ATOM 555 C CA . PHE A 1 71 ? -6.041 -7.895 -12.601 1.00 79.94 71 PHE A CA 1
ATOM 556 C C . PHE A 1 71 ? -5.500 -6.774 -13.497 1.00 79.94 71 PHE A C 1
ATOM 558 O O . PHE A 1 71 ? -5.591 -6.890 -14.715 1.00 79.94 71 PHE A O 1
ATOM 565 N N . SER A 1 72 ? -4.981 -5.678 -12.933 1.00 76.75 72 SER A N 1
ATOM 566 C CA . SER A 1 72 ? -4.590 -4.509 -13.732 1.00 76.75 72 SER A CA 1
ATOM 567 C C . SER A 1 72 ? -3.206 -4.628 -14.368 1.00 76.75 72 SER A C 1
ATOM 569 O O . SER A 1 72 ? -2.979 -3.973 -15.384 1.00 76.75 72 SER A O 1
ATOM 571 N N . GLY A 1 73 ? -2.284 -5.387 -13.768 1.00 68.56 73 GLY A N 1
ATOM 572 C CA . GLY A 1 73 ? -0.892 -5.437 -14.219 1.00 68.56 73 GLY A CA 1
ATOM 573 C C . GLY A 1 73 ? -0.198 -4.062 -14.260 1.00 68.56 73 GLY A C 1
ATOM 574 O O . GLY A 1 73 ? -0.745 -3.022 -13.871 1.00 68.56 73 GLY A O 1
ATOM 575 N N . GLY A 1 74 ? 1.048 -4.034 -14.713 1.00 76.75 74 GLY A N 1
ATOM 576 C CA . GLY A 1 74 ? 1.830 -2.815 -14.966 1.00 76.75 74 GLY A CA 1
ATOM 577 C C . GLY A 1 74 ? 2.099 -1.910 -13.752 1.00 76.75 74 GLY A C 1
ATOM 578 O O . GLY A 1 74 ? 2.067 -2.308 -12.583 1.00 76.75 74 GLY A O 1
ATOM 579 N N . HIS A 1 75 ? 2.332 -0.626 -14.050 1.00 76.44 75 HIS A N 1
ATOM 580 C CA . HIS A 1 75 ? 2.529 0.436 -13.054 1.00 76.44 75 HIS A CA 1
ATOM 581 C C . HIS A 1 75 ? 1.337 0.611 -12.106 1.00 76.44 75 HIS A C 1
ATOM 583 O O . HIS A 1 75 ? 1.521 0.979 -10.945 1.00 76.44 75 HIS A O 1
ATOM 589 N N . VAL A 1 76 ? 0.121 0.349 -12.591 1.00 77.19 76 VAL A N 1
ATOM 590 C CA . VAL A 1 76 ? -1.107 0.485 -11.801 1.00 77.19 76 VAL A CA 1
ATOM 591 C C . VAL A 1 76 ? -1.157 -0.585 -10.714 1.00 77.19 76 VAL A C 1
ATOM 593 O O . VAL A 1 76 ? -1.445 -0.259 -9.564 1.00 77.19 76 VAL A O 1
ATOM 596 N N . GLY A 1 77 ? -0.785 -1.831 -11.027 1.00 79.12 77 GLY A N 1
ATOM 597 C CA . GLY A 1 77 ? -0.678 -2.884 -10.015 1.00 79.12 77 GLY A CA 1
ATOM 598 C C . GLY A 1 77 ? 0.420 -2.615 -8.982 1.00 79.12 77 GLY A C 1
ATOM 599 O O . GLY A 1 77 ? 0.200 -2.802 -7.786 1.00 79.12 77 GLY A O 1
ATOM 600 N N . LEU A 1 78 ? 1.561 -2.052 -9.398 1.00 80.62 78 LEU A N 1
ATOM 601 C CA . LEU A 1 78 ? 2.629 -1.667 -8.466 1.00 80.62 78 LEU A CA 1
ATOM 602 C C . LEU A 1 78 ? 2.162 -0.582 -7.481 1.00 80.62 78 LEU A C 1
ATOM 604 O O . LEU A 1 78 ? 2.421 -0.682 -6.281 1.00 80.62 78 LEU A O 1
ATOM 608 N N . LEU A 1 79 ? 1.445 0.434 -7.973 1.00 80.88 79 LEU A N 1
ATOM 609 C CA . LEU A 1 79 ? 0.846 1.475 -7.132 1.00 80.88 79 LEU A CA 1
ATOM 610 C C . LEU A 1 79 ? -0.263 0.919 -6.229 1.00 80.88 79 LEU A C 1
ATOM 612 O O . LEU A 1 79 ? -0.389 1.332 -5.078 1.00 80.88 79 LEU A O 1
ATOM 616 N N . ALA A 1 80 ? -1.048 -0.043 -6.710 1.00 82.31 80 ALA A N 1
ATOM 617 C CA . ALA A 1 80 ? -2.059 -0.702 -5.893 1.00 82.31 80 ALA A CA 1
ATOM 618 C C . ALA A 1 80 ? -1.423 -1.492 -4.734 1.00 82.31 80 ALA A C 1
ATOM 620 O O . ALA A 1 80 ? -1.905 -1.406 -3.605 1.00 82.31 80 ALA A O 1
ATOM 621 N N . LEU A 1 81 ? -0.306 -2.194 -4.961 1.00 81.25 81 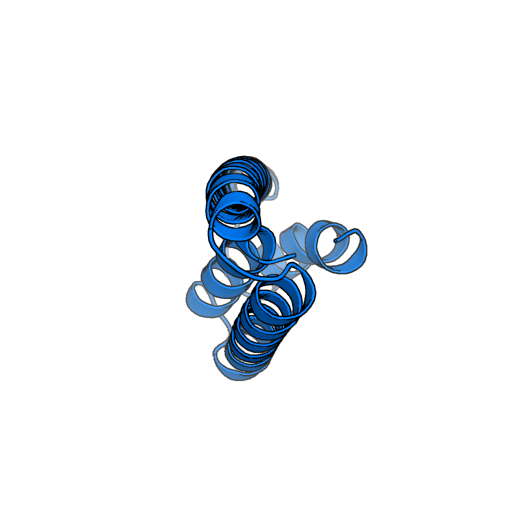LEU A N 1
ATOM 622 C CA . LEU A 1 81 ? 0.445 -2.895 -3.906 1.00 81.25 81 LEU A CA 1
ATOM 623 C C . LEU A 1 81 ? 1.054 -1.936 -2.877 1.00 81.25 81 LEU A C 1
ATOM 625 O O . LEU A 1 81 ? 1.049 -2.228 -1.674 1.00 81.25 81 LEU A O 1
ATOM 629 N N . THR A 1 82 ? 1.566 -0.787 -3.323 1.00 82.81 82 THR A N 1
ATOM 630 C CA . THR A 1 82 ? 2.151 0.207 -2.413 1.00 82.81 82 THR A CA 1
ATOM 631 C C . THR A 1 82 ? 1.083 0.855 -1.537 1.00 82.81 82 THR A C 1
ATOM 633 O O . THR A 1 82 ? 1.268 0.938 -0.323 1.00 82.81 82 THR A O 1
ATOM 636 N N . LEU A 1 83 ? -0.069 1.216 -2.111 1.00 81.25 83 LEU A N 1
ATOM 637 C CA . LEU A 1 83 ? -1.230 1.732 -1.378 1.00 81.25 83 LEU A CA 1
ATOM 638 C C . LEU A 1 83 ? -1.866 0.680 -0.468 1.00 81.25 83 LEU A C 1
ATOM 640 O O . LEU A 1 83 ? -2.272 1.009 0.643 1.00 81.25 83 LEU A O 1
ATOM 644 N N . CYS A 1 84 ? -1.909 -0.587 -0.886 1.00 83.81 84 CYS A N 1
ATOM 645 C CA . CYS A 1 84 ? -2.419 -1.683 -0.059 1.00 83.81 84 CYS A CA 1
ATOM 646 C C . CYS A 1 84 ? -1.632 -1.806 1.256 1.00 83.81 84 CYS A C 1
ATOM 648 O O . CYS A 1 84 ? -2.211 -2.062 2.310 1.00 83.81 84 CYS A O 1
ATOM 650 N N . SER A 1 85 ? -0.329 -1.506 1.224 1.00 83.75 85 SER A N 1
ATOM 651 C CA . SER A 1 85 ? 0.520 -1.498 2.421 1.00 83.75 85 SER A CA 1
ATOM 652 C C . SER A 1 85 ? 0.125 -0.435 3.458 1.00 83.75 85 SER A C 1
ATOM 654 O O . SER A 1 85 ? 0.574 -0.530 4.592 1.00 83.75 85 SER A O 1
ATOM 656 N N . ALA A 1 86 ? -0.704 0.560 3.116 1.00 81.06 86 ALA A N 1
ATOM 657 C CA . ALA A 1 86 ? -1.271 1.492 4.097 1.00 81.06 86 ALA A CA 1
ATOM 658 C C . ALA A 1 86 ? -2.418 0.875 4.919 1.00 81.06 86 ALA A C 1
ATOM 660 O O . ALA A 1 86 ? -2.731 1.361 6.002 1.00 81.06 86 ALA A O 1
ATOM 661 N N . PHE A 1 87 ? -3.073 -0.166 4.406 1.00 79.50 87 PHE A N 1
ATOM 662 C CA . PHE A 1 87 ? -4.253 -0.768 5.033 1.00 79.50 87 PHE A CA 1
ATOM 663 C C . PHE A 1 87 ? -3.964 -2.115 5.713 1.00 79.50 87 PHE A C 1
ATOM 665 O O . PHE A 1 87 ? -4.834 -2.632 6.413 1.00 79.50 87 PHE A O 1
ATOM 672 N N . MET A 1 88 ? -2.763 -2.670 5.514 1.00 71.25 88 MET A N 1
ATOM 673 C CA . MET A 1 88 ? -2.237 -3.847 6.224 1.00 71.25 88 MET A CA 1
ATOM 674 C C . MET A 1 88 ? -1.502 -3.449 7.500 1.00 71.25 88 MET A C 1
ATOM 676 O O . MET A 1 88 ? -1.593 -4.217 8.482 1.00 71.25 88 MET A O 1
#

Organism: Acinetobacter baumannii (NCBI:txid470)

pLDDT: mean 83.57, std 5.09, range [63.09, 90.31]

Foldseek 3Di:
DVVLLVCLLVLQPVQEPPDDSVNSVVLSVLLVVLQVQLVVVLVVVVVPDPNVVSLVVLVVLLVVLCVCLVPVTHPSSSVSSSNSSSSD